Protein AF-A0ABD6MBH7-F1 (afdb_monomer)

Solvent-accessible surface area (backbone atoms only — not comparable to full-atom values): 5922 Å² total; per-residue (Å²): 134,73,78,60,64,61,52,48,76,52,65,82,80,58,51,71,33,34,38,56,44,75,94,78,73,46,72,43,70,26,30,45,45,33,42,33,55,61,87,93,44,51,37,30,36,27,42,34,75,38,78,43,77,49,74,48,61,94,45,95,91,54,82,67,49,71,51,77,44,86,48,72,44,84,41,82,39,53,46,92,39,51,46,59,56,73,68,58,48,52,51,53,51,52,53,53,64,75,75,81

Foldseek 3Di:
DDPQDQKDFDDPPFDWWWFQDPPRPDIFIWTWGMWGHDPPFIKTKIWTKDWDWDWDDPDPPDDIDIDTDIDTDIDIDTPVRIGDDPVVVVVVVVSSVVRD

Secondary structure (DSSP, 8-state):
-----SEEEPPSSPPEEEEEPGGG--EEEEEEEEEEEETTEEEEEEEEEEEEEEEE-SSTTSPPEEEEEEEEEEEEEEGGGEE--HHHHHHHHHHHHHT-

Radius of gyration: 18.26 Å; Cα contacts (8 Å, |Δi|>4): 170; chains: 1; bounding box: 48×30×52 Å

Nearest PDB structures (foldseek):
  4zor-assembly1_D  TM=2.111E-01  e=1.651E-01  Emesvirus zinderi
  6yfp-assembly1_AA  TM=2.917E-01  e=7.741E-01  Leviviridae sp.
  8y3n-assembly1_D  TM=1.644E-01  e=3.672E-01  Emesvirus zinderi
  5wq8-assembly1_A  TM=2.818E-01  e=2.933E+00  Vibrio cholerae O1 biovar El Tor str. N16961
  8jyw-assembly1_A  TM=1.837E-01  e=5.863E+00  Trichoplax adhaerens

pLDDT: mean 85.71, std 11.64, range [36.16, 96.69]

Structure (mmCIF, N/CA/C/O backbone):
data_AF-A0ABD6MBH7-F1
#
_entry.id   AF-A0ABD6MBH7-F1
#
loop_
_atom_site.group_PDB
_atom_site.id
_atom_site.type_symbol
_atom_site.label_atom_id
_atom_site.label_alt_id
_atom_site.label_comp_id
_atom_site.label_asym_id
_atom_site.label_entity_id
_atom_site.label_seq_id
_atom_site.pdbx_PDB_ins_code
_atom_site.Cartn_x
_atom_site.Cartn_y
_atom_site.Cartn_z
_atom_site.occupancy
_atom_site.B_iso_or_equiv
_atom_site.auth_seq_id
_atom_site.auth_comp_id
_atom_site.auth_asym_id
_atom_site.auth_atom_id
_atom_site.pdbx_PDB_model_num
ATOM 1 N N . MET A 1 1 ? -10.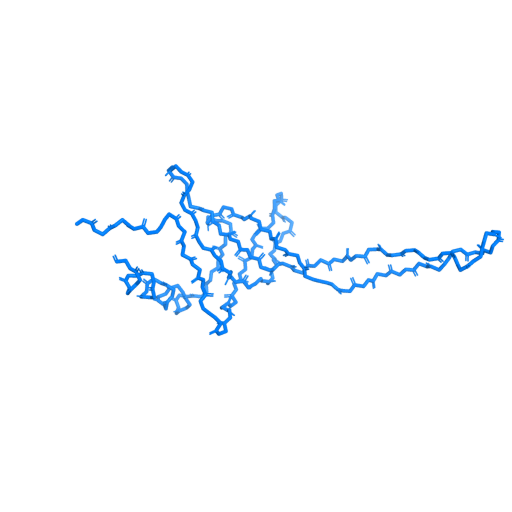483 -15.322 25.516 1.00 36.16 1 MET A N 1
ATO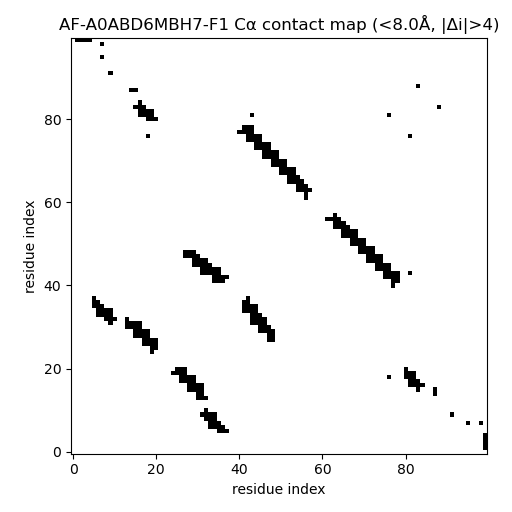M 2 C CA . MET A 1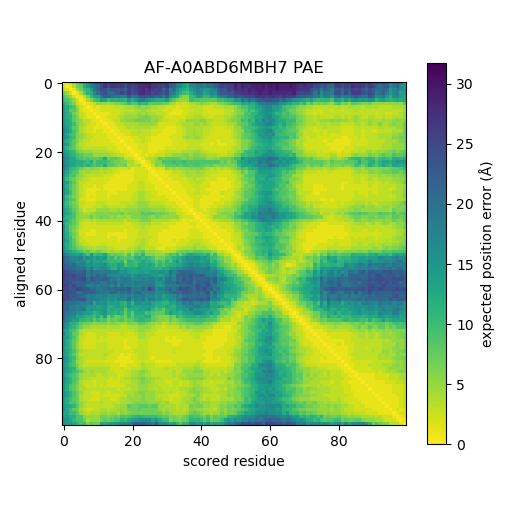 1 ? -9.678 -14.116 25.228 1.00 36.16 1 MET A CA 1
ATOM 3 C C . MET A 1 1 ? -9.106 -14.290 23.836 1.00 36.16 1 MET A C 1
ATOM 5 O O . MET A 1 1 ? -8.134 -15.016 23.679 1.00 36.16 1 MET A O 1
ATOM 9 N N . THR A 1 2 ? -9.780 -13.750 22.824 1.00 42.66 2 THR A N 1
ATOM 10 C CA . THR A 1 2 ? -9.377 -13.897 21.422 1.00 42.66 2 THR A CA 1
ATOM 11 C C . THR A 1 2 ? -8.113 -13.075 21.209 1.00 42.66 2 THR A C 1
ATOM 13 O O . THR A 1 2 ? -8.090 -11.867 21.441 1.00 42.66 2 THR A O 1
ATOM 16 N N . GLN A 1 3 ? -7.016 -13.753 20.893 1.00 42.91 3 GLN A N 1
ATOM 17 C CA . GLN A 1 3 ? -5.739 -13.119 20.617 1.00 42.91 3 GLN A CA 1
ATOM 18 C C . GLN A 1 3 ? -5.876 -12.403 19.270 1.00 42.91 3 GLN A C 1
ATOM 20 O O . GLN A 1 3 ? -5.701 -13.026 18.230 1.00 42.91 3 GLN A O 1
ATOM 25 N N . LEU A 1 4 ? -6.238 -11.114 19.305 1.00 54.59 4 LEU A N 1
ATOM 26 C CA . LEU A 1 4 ? -6.252 -10.229 18.138 1.00 54.59 4 LEU A CA 1
ATOM 27 C C . LEU A 1 4 ? -4.964 -10.457 17.347 1.00 54.59 4 LEU A C 1
ATOM 29 O O . LEU A 1 4 ? -3.861 -10.258 17.876 1.00 54.59 4 LEU A O 1
ATOM 33 N N . ALA A 1 5 ? -5.100 -10.917 16.106 1.00 57.22 5 ALA A N 1
ATOM 34 C CA . ALA A 1 5 ? -3.967 -11.084 15.221 1.00 57.22 5 ALA A CA 1
ATOM 35 C C . ALA A 1 5 ? -3.202 -9.751 15.183 1.00 57.22 5 ALA A C 1
ATOM 37 O O . ALA A 1 5 ? -3.766 -8.693 14.910 1.00 57.22 5 ALA A O 1
ATOM 38 N N . ARG A 1 6 ? -1.901 -9.777 15.511 1.00 76.06 6 ARG A N 1
ATOM 39 C CA . ARG A 1 6 ? -1.049 -8.565 15.493 1.00 76.06 6 ARG A CA 1
ATOM 40 C C . ARG A 1 6 ? -0.953 -7.939 14.095 1.00 76.06 6 ARG A C 1
ATOM 42 O O . ARG A 1 6 ? -0.435 -6.834 13.951 1.00 76.06 6 ARG A O 1
ATOM 49 N N . HIS A 1 7 ? -1.433 -8.663 13.089 1.00 85.69 7 HIS A N 1
ATOM 50 C CA . HIS A 1 7 ? -1.576 -8.247 11.711 1.00 85.69 7 HIS A CA 1
ATOM 51 C C . HIS A 1 7 ? -2.966 -8.627 11.189 1.00 85.69 7 HIS A C 1
ATOM 53 O O . HIS A 1 7 ? -3.546 -9.623 11.610 1.00 85.69 7 HIS A O 1
ATOM 59 N N . PHE A 1 8 ? -3.463 -7.843 10.244 1.00 90.12 8 PHE A N 1
ATOM 60 C CA . PHE A 1 8 ? -4.678 -8.069 9.482 1.00 90.12 8 PHE A CA 1
ATOM 61 C C . PHE A 1 8 ? -4.311 -8.076 8.000 1.00 90.12 8 PHE A C 1
ATOM 63 O O . PHE A 1 8 ? -3.829 -7.070 7.472 1.00 90.12 8 PHE A O 1
ATOM 70 N N . ASP A 1 9 ? -4.510 -9.220 7.354 1.00 92.62 9 ASP A N 1
ATOM 71 C CA . ASP A 1 9 ? -4.345 -9.374 5.913 1.00 92.62 9 ASP A CA 1
ATOM 72 C C . ASP A 1 9 ? -5.627 -8.956 5.198 1.00 92.62 9 ASP A C 1
ATOM 74 O O . ASP A 1 9 ? -6.716 -9.445 5.498 1.00 92.62 9 ASP A O 1
ATOM 78 N N . VAL A 1 10 ? -5.496 -8.036 4.246 1.00 91.44 10 VAL A N 1
ATOM 79 C CA . VAL A 1 10 ? -6.624 -7.516 3.481 1.00 91.44 10 VAL A CA 1
ATOM 80 C C . VAL A 1 10 ? -6.981 -8.526 2.388 1.00 91.44 10 VAL A C 1
ATOM 82 O O . VAL A 1 10 ? -6.135 -8.834 1.543 1.00 91.44 10 VAL A O 1
ATOM 85 N N . PRO A 1 11 ? -8.219 -9.054 2.365 1.00 89.31 11 PRO A N 1
ATOM 86 C CA . PRO A 1 11 ? -8.621 -10.005 1.342 1.00 89.31 11 PRO A CA 1
ATOM 87 C C . PRO A 1 11 ? -8.698 -9.329 -0.030 1.00 89.31 11 PRO A C 1
ATOM 89 O O . PRO A 1 11 ? -9.052 -8.154 -0.153 1.00 89.31 11 PRO A O 1
ATOM 92 N N . ALA A 1 12 ? -8.408 -10.094 -1.081 1.00 89.25 12 ALA A N 1
ATOM 93 C CA . ALA A 1 12 ? -8.604 -9.630 -2.447 1.00 89.25 12 ALA A CA 1
ATOM 94 C C . ALA A 1 12 ? -10.105 -9.378 -2.741 1.00 89.25 12 ALA A C 1
ATOM 96 O O . ALA A 1 12 ? -10.957 -10.102 -2.221 1.00 89.25 12 ALA A O 1
ATOM 97 N N . PRO A 1 13 ? -10.452 -8.403 -3.605 1.00 91.00 13 PRO A N 1
ATOM 98 C CA . PRO A 1 13 ? -9.555 -7.472 -4.291 1.00 91.00 13 PRO A CA 1
ATOM 99 C C . PRO A 1 13 ? -8.995 -6.400 -3.347 1.00 91.00 13 PRO A C 1
ATOM 101 O O . PRO A 1 13 ? -9.728 -5.823 -2.545 1.00 91.00 13 PRO A O 1
ATOM 104 N N . LEU A 1 14 ? -7.695 -6.117 -3.484 1.00 92.50 14 LEU A N 1
ATOM 105 C CA . LEU A 1 14 ? -7.011 -5.143 -2.635 1.00 92.50 14 LEU A CA 1
ATOM 106 C C . LEU A 1 14 ? -7.559 -3.728 -2.886 1.00 92.50 14 LEU A C 1
ATOM 108 O O . LEU A 1 14 ? -7.616 -3.304 -4.047 1.00 92.50 14 LEU A O 1
ATOM 112 N N . PRO A 1 15 ? -7.934 -2.984 -1.835 1.00 94.31 15 PRO A N 1
ATOM 113 C CA . PRO A 1 15 ? -8.425 -1.627 -1.981 1.00 94.31 15 PRO A CA 1
ATOM 114 C C . PRO A 1 15 ? -7.300 -0.675 -2.381 1.00 94.31 15 PRO A C 1
ATOM 116 O O . PRO A 1 15 ? -6.144 -0.834 -1.974 1.00 94.31 15 PRO A O 1
ATOM 119 N N . ALA A 1 16 ? -7.668 0.328 -3.173 1.00 94.75 16 ALA A N 1
ATOM 120 C CA . ALA A 1 16 ? -6.775 1.407 -3.553 1.00 94.75 16 ALA A CA 1
ATOM 121 C C . ALA A 1 16 ? -6.604 2.406 -2.400 1.00 94.75 16 ALA A C 1
ATOM 123 O O . ALA A 1 16 ? -7.514 2.635 -1.604 1.00 94.75 16 ALA A O 1
ATOM 124 N N . GLY A 1 17 ? -5.432 3.019 -2.348 1.00 94.69 17 GLY A N 1
ATOM 125 C CA . GLY A 1 17 ? -5.131 4.144 -1.480 1.00 94.69 17 GLY A CA 1
ATOM 126 C C . GLY A 1 17 ? -4.055 5.024 -2.095 1.00 94.69 17 GLY A C 1
ATOM 127 O O . GLY A 1 17 ? -3.581 4.787 -3.209 1.00 94.69 17 GLY A O 1
ATOM 128 N N . GLU A 1 18 ? -3.645 6.028 -1.341 1.00 96.44 18 GLU A N 1
ATOM 129 C CA . GLU A 1 18 ? -2.551 6.921 -1.685 1.00 96.44 18 GLU A CA 1
ATOM 130 C C . GLU A 1 18 ? -1.475 6.851 -0.609 1.00 96.44 18 GLU A C 1
ATOM 132 O O . GLU A 1 18 ? -1.761 6.947 0.583 1.00 96.44 18 GLU A O 1
ATOM 137 N N . LEU A 1 19 ? -0.224 6.702 -1.028 1.00 95.69 19 LEU A N 1
ATOM 138 C CA . LEU A 1 19 ? 0.939 6.787 -0.158 1.00 95.69 19 LEU A CA 1
ATOM 139 C C . LEU A 1 19 ? 1.601 8.153 -0.338 1.00 95.69 19 LEU A C 1
ATOM 141 O O . LEU A 1 19 ? 2.005 8.507 -1.446 1.00 95.69 19 LEU A O 1
ATOM 145 N N . ARG A 1 20 ? 1.749 8.902 0.756 1.00 95.00 20 ARG A N 1
ATOM 146 C CA . ARG A 1 20 ? 2.532 10.143 0.808 1.00 95.00 20 ARG A CA 1
ATOM 147 C C . ARG A 1 20 ? 4.017 9.811 0.862 1.00 95.00 20 ARG A C 1
ATOM 149 O O . ARG A 1 20 ? 4.466 9.112 1.770 1.00 95.00 20 ARG A O 1
ATOM 156 N N . LEU A 1 21 ? 4.779 10.332 -0.094 1.00 91.06 21 LEU A N 1
ATOM 157 C CA . LEU A 1 21 ? 6.222 10.136 -0.146 1.00 91.06 21 LEU A CA 1
ATOM 158 C C . LEU A 1 21 ? 6.958 11.119 0.787 1.00 91.06 21 LEU A C 1
ATOM 160 O O . LEU A 1 21 ? 6.492 12.245 0.994 1.0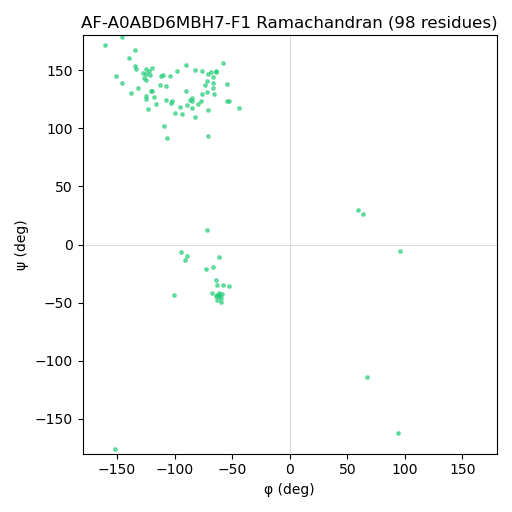0 91.06 21 LEU A O 1
ATOM 164 N N . PRO A 1 22 ? 8.127 10.737 1.335 1.00 87.88 22 PRO A N 1
ATOM 165 C CA . PRO A 1 22 ? 8.945 11.621 2.161 1.00 87.88 22 PRO A CA 1
ATOM 166 C C . PRO A 1 22 ? 9.356 12.914 1.446 1.00 87.88 22 PRO A C 1
ATOM 168 O O . PRO A 1 22 ? 9.432 12.978 0.217 1.00 87.88 22 PRO A O 1
ATOM 171 N N . GLY A 1 23 ? 9.658 13.950 2.231 1.00 85.38 23 GLY A N 1
ATOM 172 C CA . GLY A 1 23 ? 10.203 15.212 1.718 1.00 85.38 23 GLY A CA 1
ATOM 173 C C . GLY A 1 23 ? 9.260 15.980 0.789 1.00 85.38 23 GLY A C 1
ATOM 174 O O . GLY A 1 23 ? 9.736 16.718 -0.064 1.00 85.38 23 GLY A O 1
ATOM 175 N N . ASN A 1 24 ? 7.940 15.799 0.932 1.00 78.56 24 ASN A N 1
ATOM 176 C CA . ASN A 1 24 ? 6.919 16.392 0.058 1.00 78.56 24 ASN A CA 1
ATOM 177 C C . ASN A 1 24 ? 7.059 15.991 -1.420 1.00 78.56 24 ASN A C 1
ATOM 179 O O . ASN A 1 24 ? 6.631 16.726 -2.306 1.00 78.56 24 ASN A O 1
ATOM 183 N N . SER A 1 25 ? 7.590 14.795 -1.692 1.00 87.75 25 SER A N 1
ATOM 184 C CA . SER A 1 25 ? 7.784 14.273 -3.056 1.00 87.75 25 SER A CA 1
ATOM 185 C C . SER A 1 25 ? 6.476 13.863 -3.763 1.00 87.75 25 SER A C 1
ATOM 187 O O . SER A 1 25 ? 6.510 13.197 -4.794 1.00 87.75 25 SER A O 1
ATOM 189 N N . GLY A 1 26 ? 5.318 14.242 -3.213 1.00 91.88 26 GLY A N 1
ATOM 190 C CA . GLY A 1 26 ? 3.988 13.948 -3.746 1.00 91.88 26 GLY A CA 1
ATOM 191 C C . GLY A 1 26 ? 3.339 12.690 -3.168 1.00 91.88 26 GLY A C 1
ATOM 192 O O . GLY A 1 26 ? 3.714 12.192 -2.101 1.00 91.88 26 GLY A O 1
ATOM 193 N N . THR A 1 27 ? 2.324 12.199 -3.877 1.00 93.81 27 THR A N 1
ATOM 194 C CA . THR A 1 27 ? 1.579 10.981 -3.546 1.00 93.81 27 THR A CA 1
ATOM 195 C C . THR A 1 27 ? 1.648 9.977 -4.687 1.00 93.81 27 THR A C 1
ATOM 197 O O . THR A 1 27 ? 1.738 10.344 -5.859 1.00 93.81 27 THR A O 1
ATOM 200 N N . VAL A 1 28 ? 1.598 8.691 -4.347 1.00 93.81 28 VAL A N 1
ATOM 201 C CA . VAL A 1 28 ? 1.506 7.605 -5.329 1.00 93.81 28 VAL A CA 1
ATOM 202 C C . VAL A 1 28 ? 0.296 6.737 -5.024 1.00 93.81 28 VAL A C 1
ATOM 204 O O . VAL A 1 28 ? -0.012 6.482 -3.861 1.00 93.81 28 VAL A O 1
ATOM 207 N N . LYS A 1 29 ? -0.394 6.272 -6.068 1.00 95.38 29 LYS A N 1
ATOM 208 C CA . LYS A 1 29 ? -1.489 5.311 -5.910 1.00 95.38 29 LYS A CA 1
ATOM 209 C C . LYS A 1 29 ? -0.918 3.950 -5.542 1.00 95.38 29 LYS A C 1
ATOM 211 O O . LYS A 1 29 ? 0.002 3.474 -6.204 1.00 95.38 29 LYS A O 1
ATOM 216 N N . VAL A 1 30 ? -1.482 3.330 -4.516 1.00 96.19 30 VAL A N 1
ATOM 217 C CA . VAL A 1 30 ? -1.042 2.038 -3.985 1.00 96.19 30 VAL A CA 1
ATOM 218 C C . VAL A 1 30 ? -2.227 1.112 -3.742 1.00 96.19 30 VAL A C 1
ATOM 220 O O . VAL A 1 30 ? -3.377 1.553 -3.735 1.00 96.19 30 VAL A O 1
ATOM 223 N N . LYS A 1 31 ? -1.954 -0.173 -3.513 1.00 96.69 31 LYS A N 1
ATOM 224 C CA . LYS A 1 31 ? -2.951 -1.132 -3.013 1.00 96.69 31 LYS A CA 1
ATOM 225 C C . LYS A 1 31 ? -2.599 -1.581 -1.607 1.00 96.69 31 LYS A C 1
ATOM 227 O O . LYS A 1 31 ? -1.441 -1.876 -1.342 1.00 96.69 31 LYS A O 1
ATOM 232 N N . ILE A 1 32 ? -3.575 -1.664 -0.712 1.00 95.69 32 ILE A N 1
ATOM 233 C CA . ILE A 1 32 ? -3.332 -2.020 0.692 1.00 95.69 32 ILE A CA 1
ATOM 234 C C . ILE A 1 32 ? -3.413 -3.539 0.861 1.00 95.69 32 ILE A C 1
ATOM 236 O O . ILE A 1 32 ? -4.460 -4.124 0.598 1.00 95.69 32 ILE A O 1
ATOM 240 N N . LYS A 1 33 ? -2.323 -4.167 1.321 1.00 95.44 33 LYS A N 1
ATOM 241 C CA . LYS A 1 33 ? -2.223 -5.626 1.512 1.00 95.44 33 LYS A CA 1
ATOM 242 C C . LYS A 1 33 ? -2.415 -6.061 2.953 1.00 95.44 33 LYS A C 1
ATOM 244 O O . LYS A 1 33 ? -3.057 -7.071 3.207 1.00 95.44 33 LYS A O 1
ATOM 249 N N . ARG A 1 34 ? -1.798 -5.345 3.893 1.00 94.94 34 ARG A N 1
ATOM 250 C CA . ARG A 1 34 ? -1.730 -5.758 5.300 1.00 94.94 34 ARG A CA 1
ATOM 251 C C . ARG A 1 34 ? -1.645 -4.552 6.212 1.00 94.94 34 ARG A C 1
ATOM 253 O O . ARG A 1 34 ? -0.980 -3.573 5.887 1.00 94.94 34 ARG A O 1
ATOM 260 N N . ILE A 1 35 ? -2.267 -4.660 7.376 1.00 92.94 35 ILE A N 1
ATOM 261 C 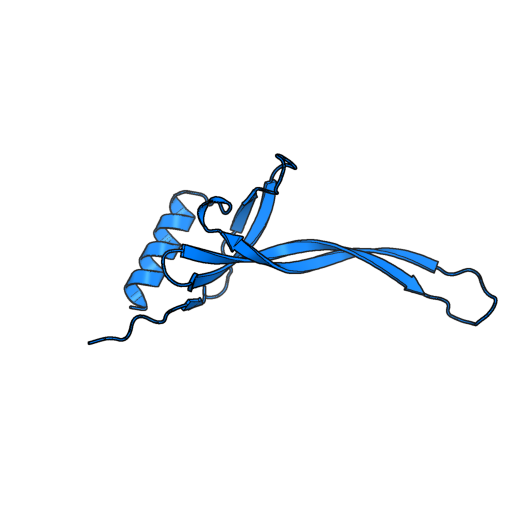CA . ILE A 1 35 ? -2.156 -3.701 8.473 1.00 92.94 35 ILE A CA 1
ATOM 262 C C . ILE A 1 35 ? -1.547 -4.438 9.664 1.00 92.94 35 ILE A C 1
ATOM 264 O O . ILE A 1 35 ? -2.029 -5.498 10.043 1.00 92.94 35 ILE A O 1
ATOM 268 N N . GLU A 1 36 ? -0.476 -3.917 10.251 1.00 92.31 36 GLU A N 1
ATOM 269 C CA . GLU A 1 36 ? 0.263 -4.563 11.338 1.00 92.31 36 GLU A CA 1
ATOM 270 C C . GLU A 1 36 ? 0.520 -3.581 12.481 1.00 92.31 36 GLU A C 1
ATOM 272 O O . GLU A 1 36 ? 0.955 -2.449 12.264 1.00 92.31 36 GLU A O 1
ATOM 277 N N . LYS A 1 37 ? 0.298 -4.023 13.722 1.00 89.69 37 LYS A N 1
ATOM 278 C CA . LYS A 1 37 ? 0.635 -3.242 14.912 1.00 89.69 37 LYS A CA 1
ATOM 279 C C . LYS A 1 37 ? 2.028 -3.622 15.417 1.00 89.69 37 LYS A C 1
ATOM 281 O O . LYS A 1 37 ? 2.232 -4.717 15.942 1.00 89.69 37 LYS A O 1
ATOM 286 N N . ARG A 1 38 ? 2.978 -2.689 15.318 1.00 87.81 38 ARG A N 1
ATOM 287 C CA . ARG A 1 38 ? 4.364 -2.827 15.795 1.00 87.81 38 ARG A CA 1
ATOM 288 C C . ARG A 1 38 ? 4.549 -1.981 17.049 1.00 87.81 38 ARG A C 1
ATOM 290 O O . ARG A 1 38 ? 4.814 -0.783 16.998 1.00 87.81 38 ARG A O 1
ATOM 297 N N . GLY A 1 39 ? 4.334 -2.604 18.206 1.00 86.88 39 GLY A N 1
ATOM 298 C CA . GLY A 1 39 ? 4.329 -1.902 19.490 1.00 86.88 39 GLY A CA 1
ATOM 299 C C . GLY A 1 39 ? 3.142 -0.939 19.600 1.00 86.88 39 GLY A C 1
ATOM 300 O O . GLY A 1 39 ? 1.989 -1.373 19.651 1.00 86.88 39 GLY A O 1
ATOM 301 N N . LYS A 1 40 ? 3.423 0.368 19.663 1.00 86.38 40 LYS A N 1
ATOM 302 C CA . LYS A 1 40 ? 2.392 1.422 19.701 1.00 86.38 40 LYS A CA 1
ATOM 303 C C . LYS A 1 40 ? 2.006 1.937 18.313 1.00 86.38 40 LYS A C 1
ATOM 305 O O . LYS A 1 40 ? 0.991 2.614 18.192 1.00 86.38 40 LYS A O 1
ATOM 310 N N . GLU A 1 41 ? 2.782 1.607 17.286 1.00 89.12 41 GLU A N 1
ATOM 311 C CA . GLU A 1 41 ? 2.598 2.129 15.936 1.00 89.12 41 GLU A CA 1
ATOM 312 C C . GLU A 1 41 ? 1.828 1.154 15.050 1.00 89.12 41 GLU A C 1
ATOM 314 O O . GLU A 1 41 ? 1.930 -0.066 15.198 1.00 89.12 41 GLU A O 1
ATOM 319 N N . THR A 1 42 ? 1.082 1.706 14.096 1.00 90.75 42 THR A N 1
ATOM 320 C CA . THR A 1 42 ? 0.406 0.933 13.051 1.00 90.75 42 THR A CA 1
ATOM 321 C C . THR A 1 42 ? 1.125 1.149 11.729 1.00 90.75 42 THR A C 1
ATOM 323 O O . THR A 1 42 ? 1.287 2.290 11.283 1.00 90.75 42 THR A O 1
ATOM 326 N N . TRP A 1 43 ? 1.535 0.044 11.121 1.00 94.50 43 TRP A N 1
ATOM 327 C CA . TRP A 1 43 ? 2.233 -0.041 9.848 1.00 94.50 43 TRP A CA 1
ATOM 328 C C . TRP A 1 43 ? 1.327 -0.683 8.804 1.00 94.50 43 TRP A C 1
ATOM 330 O O . TRP A 1 43 ? 0.532 -1.568 9.112 1.00 94.50 43 TRP A O 1
ATOM 340 N N . VAL A 1 44 ? 1.448 -0.236 7.563 1.00 95.38 44 VAL A N 1
ATOM 341 C CA . VAL A 1 44 ? 0.633 -0.693 6.442 1.00 95.38 44 VAL A CA 1
ATOM 342 C C . VAL A 1 44 ? 1.567 -1.178 5.342 1.00 95.38 44 VAL A C 1
ATOM 344 O O . VAL A 1 44 ? 2.464 -0.448 4.924 1.00 95.38 44 VAL A O 1
ATOM 347 N N . LEU A 1 45 ? 1.376 -2.414 4.894 1.00 96.50 45 LEU A N 1
ATOM 348 C CA . LEU A 1 45 ? 2.046 -2.956 3.720 1.00 96.50 45 LEU A CA 1
ATOM 349 C C . LEU A 1 45 ? 1.222 -2.601 2.493 1.00 96.50 45 LEU A C 1
ATOM 351 O O . LEU A 1 45 ? 0.034 -2.942 2.423 1.00 96.50 45 LEU A O 1
ATOM 355 N N . VAL A 1 46 ? 1.855 -1.950 1.527 1.00 96.50 46 VAL A N 1
ATOM 356 C CA . VAL A 1 46 ? 1.206 -1.520 0.294 1.00 96.50 46 VAL A CA 1
ATOM 357 C C . VAL A 1 46 ? 1.971 -1.994 -0.938 1.00 96.50 46 VAL A C 1
ATOM 359 O O . VAL A 1 46 ? 3.195 -2.068 -0.911 1.00 96.50 46 VAL A O 1
ATOM 362 N N . GLU A 1 47 ? 1.254 -2.281 -2.025 1.00 96.25 47 GLU A N 1
ATOM 363 C CA . GLU A 1 47 ? 1.849 -2.442 -3.356 1.00 96.25 47 GLU A CA 1
ATOM 364 C C . GLU A 1 47 ? 2.027 -1.059 -3.970 1.00 96.25 47 GLU A C 1
ATOM 366 O O . GLU A 1 47 ? 1.039 -0.402 -4.320 1.00 96.25 47 GLU A O 1
ATOM 371 N N . ALA A 1 48 ? 3.275 -0.615 -4.084 1.00 93.31 48 ALA A N 1
ATOM 372 C CA . ALA A 1 48 ? 3.630 0.657 -4.690 1.00 93.31 48 ALA A CA 1
ATOM 373 C C . ALA A 1 48 ? 4.200 0.453 -6.102 1.00 93.31 48 ALA A C 1
ATOM 375 O O . ALA A 1 48 ? 4.887 -0.541 -6.354 1.00 93.31 48 ALA A O 1
ATOM 376 N N . PRO A 1 49 ? 3.936 1.380 -7.040 1.00 90.19 49 PRO A N 1
ATOM 377 C CA . PRO A 1 49 ? 4.559 1.343 -8.352 1.00 90.19 49 PRO A CA 1
ATOM 378 C C . PRO A 1 49 ? 6.062 1.590 -8.224 1.00 90.19 49 PRO A C 1
ATOM 380 O O . PRO A 1 49 ? 6.500 2.525 -7.553 1.00 90.19 49 PRO A O 1
ATOM 383 N N . ARG A 1 50 ? 6.847 0.781 -8.931 1.00 86.25 50 ARG A N 1
ATOM 384 C CA . ARG A 1 50 ? 8.300 0.905 -9.016 1.00 86.25 50 ARG A CA 1
ATOM 385 C C . ARG A 1 50 ? 8.740 0.962 -10.469 1.00 86.25 50 ARG A C 1
ATOM 387 O O . ARG A 1 50 ? 8.221 0.244 -11.321 1.00 86.25 50 ARG A O 1
ATOM 394 N 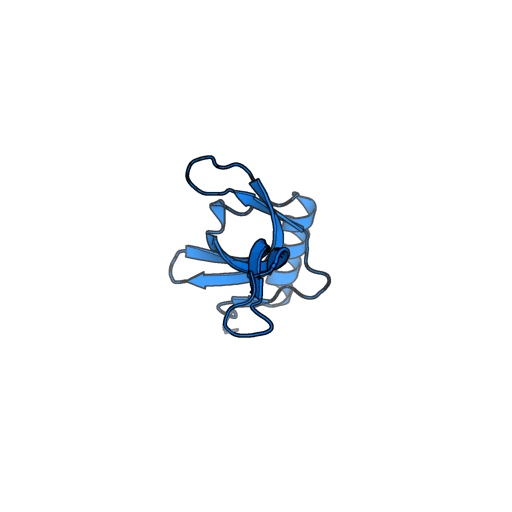N . TRP A 1 51 ? 9.763 1.767 -10.729 1.00 77.06 51 TRP A N 1
ATOM 395 C CA . TRP A 1 51 ? 10.485 1.761 -11.994 1.00 77.06 51 TRP A CA 1
ATOM 396 C C . TRP A 1 51 ? 11.774 0.963 -11.833 1.00 77.06 51 TRP A C 1
ATOM 398 O O . TRP A 1 51 ? 12.670 1.347 -11.084 1.00 77.06 51 TRP A O 1
ATOM 408 N N . ASN A 1 52 ? 11.859 -0.172 -12.521 1.00 75.19 52 ASN A N 1
ATOM 409 C CA . ASN A 1 52 ? 13.053 -1.006 -12.517 1.00 75.19 52 ASN A CA 1
ATOM 410 C C . ASN A 1 52 ? 13.918 -0.666 -13.723 1.00 75.19 52 ASN A C 1
ATOM 412 O O . ASN A 1 52 ? 13.490 -0.860 -14.860 1.00 75.19 52 ASN A O 1
ATOM 416 N N . ARG A 1 53 ? 15.141 -0.188 -13.475 1.00 75.12 53 ARG A N 1
ATOM 417 C CA . ARG A 1 53 ? 16.167 -0.128 -14.516 1.00 75.12 53 ARG A CA 1
AT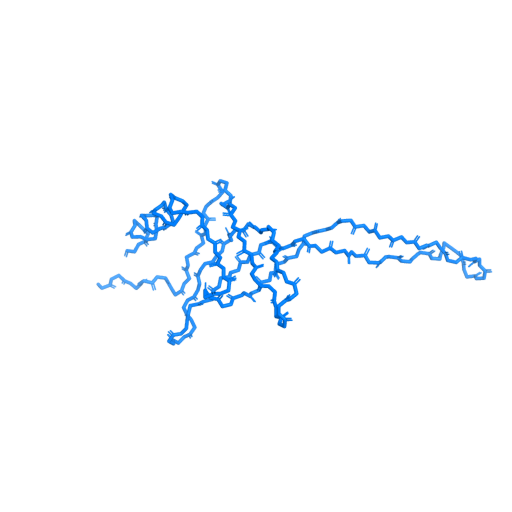OM 418 C C . ARG A 1 53 ? 16.708 -1.534 -14.730 1.00 75.12 53 ARG A C 1
ATOM 420 O O . ARG A 1 53 ? 17.097 -2.194 -13.769 1.00 75.12 53 ARG A O 1
ATOM 427 N N . TRP A 1 54 ? 16.747 -1.975 -15.976 1.00 78.19 54 TRP A N 1
ATOM 428 C CA . TRP A 1 54 ? 17.398 -3.220 -16.359 1.00 78.19 54 TRP A CA 1
ATOM 429 C C . TRP A 1 54 ? 18.511 -2.934 -17.359 1.00 78.19 54 TRP A C 1
ATOM 431 O O . TRP A 1 54 ? 18.463 -1.954 -18.103 1.00 78.19 54 TRP A O 1
ATOM 441 N N . SER A 1 55 ? 19.519 -3.800 -17.351 1.00 78.81 55 SER A N 1
ATOM 442 C CA . SER A 1 55 ? 20.593 -3.817 -18.334 1.00 78.81 55 SER A CA 1
ATOM 443 C C . SER A 1 55 ? 20.861 -5.268 -18.711 1.00 78.81 55 SER A C 1
ATOM 445 O O . SER A 1 55 ? 20.967 -6.124 -17.832 1.00 78.81 55 SER A O 1
ATOM 447 N N . THR A 1 56 ? 20.919 -5.565 -20.005 1.00 79.38 56 THR A N 1
ATOM 448 C CA . THR A 1 56 ? 21.345 -6.876 -20.503 1.00 79.38 56 THR A CA 1
ATOM 449 C C . THR A 1 56 ? 22.490 -6.694 -21.482 1.00 79.38 56 THR A C 1
ATOM 451 O O . THR A 1 56 ? 22.409 -5.929 -22.445 1.00 79.38 56 THR A O 1
ATOM 454 N N . GLN A 1 57 ? 23.570 -7.428 -21.227 1.00 75.38 57 GLN A N 1
ATOM 455 C CA . GLN A 1 57 ? 24.651 -7.616 -22.174 1.00 75.38 57 GLN A CA 1
ATOM 456 C C . GLN A 1 57 ? 24.583 -9.061 -22.660 1.00 75.38 57 GLN A C 1
ATOM 458 O O . GLN A 1 57 ? 24.979 -9.989 -21.961 1.00 75.38 57 GLN A O 1
ATOM 463 N N . VAL A 1 58 ? 24.050 -9.249 -23.867 1.00 74.31 58 VAL A N 1
ATOM 464 C CA . VAL A 1 58 ? 23.833 -10.589 -24.437 1.00 74.31 58 VAL A CA 1
ATOM 465 C C . VAL A 1 58 ? 25.168 -11.320 -24.662 1.00 74.31 58 VAL A C 1
ATOM 467 O O . VAL A 1 58 ? 25.214 -12.539 -24.579 1.00 74.31 58 VAL A O 1
ATOM 470 N N . HIS A 1 59 ? 26.254 -10.587 -24.948 1.00 79.56 59 HIS A N 1
ATOM 471 C CA . HIS A 1 59 ? 27.609 -11.124 -25.125 1.00 79.56 59 HIS A CA 1
ATOM 472 C C . HIS A 1 59 ? 28.660 -10.134 -24.611 1.00 79.56 59 HIS A C 1
ATOM 474 O O . HIS A 1 59 ? 28.560 -8.935 -24.885 1.00 79.56 59 HIS A O 1
ATOM 480 N N . VAL A 1 60 ? 29.695 -10.642 -23.933 1.00 76.69 60 VAL A N 1
ATOM 481 C CA . VAL A 1 60 ? 30.845 -9.844 -23.474 1.00 76.69 60 VAL A CA 1
ATOM 482 C C . VAL A 1 60 ? 31.457 -9.096 -24.665 1.00 76.69 60 VAL A C 1
ATOM 484 O O . VAL A 1 60 ? 31.805 -9.705 -25.674 1.00 76.69 60 VAL A O 1
ATOM 487 N N . GLY A 1 61 ? 31.548 -7.768 -24.562 1.00 81.38 61 GLY A N 1
ATOM 488 C CA . GLY A 1 61 ? 32.118 -6.896 -25.599 1.00 81.38 61 GLY A CA 1
ATOM 489 C C . GLY A 1 61 ? 31.109 -6.255 -26.562 1.00 81.38 61 GLY A C 1
ATOM 490 O O . GLY A 1 61 ? 31.501 -5.394 -27.346 1.00 81.38 61 GLY A O 1
ATOM 491 N N . LYS A 1 62 ? 29.813 -6.600 -26.497 1.00 77.44 62 LYS A N 1
ATOM 492 C CA . LYS A 1 62 ? 28.749 -5.846 -27.193 1.00 77.44 62 LYS A CA 1
ATOM 493 C C . LYS A 1 62 ? 28.172 -4.734 -26.304 1.00 77.44 62 LYS A C 1
ATOM 495 O O . LYS A 1 62 ? 28.220 -4.881 -25.080 1.00 77.44 62 LYS A O 1
ATOM 500 N N . PRO A 1 63 ? 27.608 -3.655 -26.884 1.00 75.50 63 PRO A N 1
ATOM 501 C CA . PRO A 1 63 ? 26.887 -2.639 -26.121 1.00 75.50 63 PRO A CA 1
ATOM 502 C C . PRO A 1 63 ? 25.777 -3.265 -25.272 1.00 75.50 63 PRO A C 1
ATOM 504 O O . PRO A 1 63 ? 25.078 -4.170 -25.733 1.00 75.50 63 PRO A O 1
ATOM 507 N N . ALA A 1 64 ? 25.628 -2.793 -24.036 1.00 81.25 64 ALA A N 1
ATOM 508 C CA . ALA A 1 64 ? 24.518 -3.197 -23.187 1.00 81.25 64 ALA A CA 1
ATOM 509 C C . ALA A 1 64 ? 23.211 -2.568 -23.692 1.00 81.25 64 ALA A C 1
ATOM 511 O O . ALA A 1 64 ? 23.186 -1.408 -24.104 1.00 81.25 64 ALA A O 1
ATOM 512 N N . HIS A 1 65 ? 22.124 -3.335 -23.646 1.00 82.25 65 HIS A N 1
ATOM 513 C CA . HIS A 1 65 ? 20.776 -2.810 -23.818 1.00 82.25 65 HIS A CA 1
ATOM 514 C C . HIS A 1 65 ? 20.236 -2.409 -22.454 1.00 82.25 65 HIS A C 1
ATOM 516 O O . HIS A 1 65 ? 20.309 -3.200 -21.517 1.00 82.25 65 HIS A O 1
ATOM 522 N N . GLU A 1 66 ? 19.670 -1.212 -22.352 1.00 83.00 66 GLU A N 1
ATOM 523 C CA . GLU A 1 66 ? 19.091 -0.704 -21.113 1.00 83.00 66 GLU A CA 1
ATOM 524 C C . GLU A 1 66 ? 17.641 -0.285 -21.320 1.00 83.00 66 GLU A C 1
ATOM 526 O O . GLU A 1 66 ? 17.249 0.149 -22.406 1.00 83.00 66 GLU A O 1
ATOM 531 N N . GLY A 1 67 ? 16.848 -0.382 -20.257 1.00 80.19 67 GLY A N 1
ATOM 532 C CA . GLY A 1 67 ? 15.469 0.078 -20.267 1.00 80.19 67 GLY A CA 1
ATOM 533 C C . GLY A 1 67 ? 14.913 0.304 -18.870 1.00 80.19 67 GLY A C 1
ATOM 534 O O . GLY A 1 67 ? 15.538 -0.025 -17.859 1.00 80.19 67 GLY A O 1
ATOM 535 N N . ILE A 1 68 ? 13.714 0.881 -18.831 1.00 78.38 68 ILE A N 1
ATOM 536 C CA . ILE A 1 68 ? 12.923 1.058 -17.616 1.00 78.38 68 ILE A CA 1
ATOM 537 C C . ILE A 1 68 ? 11.652 0.227 -17.785 1.00 78.38 68 ILE A C 1
ATOM 539 O O . ILE A 1 68 ? 10.899 0.434 -18.734 1.00 78.38 68 ILE A O 1
ATOM 543 N N . SER A 1 69 ? 11.414 -0.720 -16.881 1.00 77.88 69 SER A N 1
ATOM 544 C CA . SER A 1 69 ? 10.187 -1.520 -16.858 1.00 77.88 69 SER A CA 1
ATOM 545 C C . SER A 1 69 ? 9.294 -1.108 -15.685 1.00 77.88 69 SER A C 1
ATOM 547 O O . SER A 1 69 ? 9.817 -0.962 -14.570 1.00 77.88 69 SER A O 1
ATOM 549 N N . PRO A 1 70 ? 7.971 -0.966 -15.889 1.00 81.56 70 PRO A N 1
ATOM 550 C CA . PRO A 1 70 ? 7.043 -0.792 -14.783 1.00 81.56 70 PRO A CA 1
ATOM 551 C C . PRO A 1 70 ? 6.993 -2.076 -13.950 1.00 81.56 70 PRO A C 1
ATOM 553 O O . PRO A 1 70 ? 6.989 -3.186 -14.484 1.00 81.56 70 PRO A O 1
ATOM 556 N N . GLY A 1 71 ? 6.954 -1.923 -12.636 1.00 86.69 71 GLY A N 1
ATOM 557 C CA . GLY A 1 71 ? 6.783 -3.011 -11.689 1.00 86.69 71 GLY A CA 1
ATOM 558 C C . GLY A 1 71 ? 5.980 -2.558 -10.480 1.00 86.69 71 GLY A C 1
ATOM 559 O O . GLY A 1 71 ? 5.592 -1.395 -10.360 1.00 86.69 71 GLY A O 1
ATOM 560 N N . VAL A 1 72 ? 5.751 -3.498 -9.575 1.00 91.00 72 VAL A N 1
ATOM 561 C CA . VAL A 1 72 ? 5.210 -3.227 -8.247 1.00 91.00 72 VAL A CA 1
ATOM 562 C C . VAL A 1 72 ? 6.162 -3.796 -7.215 1.00 91.00 72 VAL A C 1
ATOM 564 O O . VAL A 1 72 ? 6.811 -4.815 -7.459 1.00 91.00 72 VAL A O 1
ATOM 567 N N . GLU A 1 73 ? 6.263 -3.130 -6.078 1.00 93.50 73 GLU A N 1
ATOM 568 C CA . GLU A 1 73 ? 6.991 -3.647 -4.930 1.00 93.50 73 GLU A CA 1
ATOM 569 C C . GLU A 1 73 ? 6.179 -3.471 -3.652 1.00 93.50 73 GLU A C 1
ATOM 571 O O . GLU A 1 73 ? 5.338 -2.575 -3.542 1.00 93.50 73 GLU A O 1
ATOM 576 N N . ASP A 1 74 ? 6.446 -4.344 -2.687 1.00 95.56 74 ASP A N 1
ATOM 577 C CA . ASP A 1 74 ? 5.821 -4.294 -1.376 1.00 95.56 74 ASP A CA 1
ATOM 578 C C . ASP A 1 74 ? 6.597 -3.317 -0.484 1.00 95.56 74 ASP A C 1
ATOM 580 O O . ASP A 1 74 ? 7.773 -3.527 -0.181 1.00 95.56 74 ASP A O 1
ATOM 584 N N . VAL A 1 75 ? 5.927 -2.250 -0.047 1.00 94.44 75 VAL A N 1
ATOM 585 C CA . VAL A 1 75 ? 6.511 -1.194 0.787 1.00 94.44 75 VAL A CA 1
ATOM 586 C C . VAL A 1 75 ? 5.770 -1.105 2.112 1.00 94.44 75 VAL A C 1
ATOM 588 O O . VAL A 1 75 ? 4.542 -1.042 2.158 1.00 94.44 75 VAL A O 1
ATOM 591 N N . TRP A 1 76 ? 6.526 -1.059 3.207 1.00 95.00 76 TRP A N 1
ATOM 592 C CA . TRP A 1 76 ? 5.988 -0.729 4.521 1.00 95.00 76 TRP A CA 1
ATOM 593 C C . TRP A 1 76 ? 5.930 0.781 4.705 1.00 95.00 76 TRP A C 1
ATOM 595 O O . TRP A 1 76 ? 6.953 1.461 4.643 1.00 95.00 76 TRP A O 1
ATOM 605 N N . ALA A 1 77 ? 4.739 1.290 4.995 1.00 94.69 77 ALA A N 1
ATOM 606 C CA . ALA A 1 77 ? 4.504 2.689 5.299 1.00 94.69 77 ALA A CA 1
ATOM 607 C C . ALA A 1 77 ? 3.876 2.842 6.690 1.00 94.69 77 ALA A C 1
ATOM 609 O O . ALA A 1 77 ? 3.079 1.994 7.107 1.00 94.69 77 ALA A O 1
ATOM 610 N N . PRO A 1 78 ? 4.189 3.919 7.427 1.00 93.88 78 PRO A N 1
ATOM 611 C CA . PRO A 1 78 ? 3.449 4.232 8.635 1.00 93.88 78 PRO A CA 1
ATOM 612 C C . PRO A 1 78 ? 2.011 4.620 8.269 1.00 93.88 78 PRO A C 1
ATOM 614 O O . PRO A 1 78 ? 1.768 5.275 7.255 1.00 93.88 78 PRO A O 1
ATOM 617 N N . SER A 1 79 ? 1.049 4.248 9.111 1.00 92.75 79 SER A N 1
ATOM 618 C CA . SER A 1 79 ? -0.385 4.492 8.866 1.00 92.75 79 SER A CA 1
ATOM 619 C C . SER A 1 79 ? -0.734 5.950 8.548 1.00 92.75 79 SER A C 1
ATOM 621 O O . SER A 1 79 ? -1.576 6.188 7.691 1.00 92.75 79 SER A O 1
ATOM 623 N N . PHE A 1 80 ? -0.058 6.931 9.155 1.00 92.88 80 PHE A N 1
ATOM 624 C CA . PHE A 1 80 ? -0.304 8.354 8.877 1.00 92.88 80 PHE A CA 1
ATOM 625 C C . PHE A 1 80 ? 0.091 8.790 7.454 1.00 92.88 80 PHE A C 1
ATOM 627 O O . PHE A 1 80 ? -0.345 9.844 6.992 1.00 92.88 80 PHE A O 1
ATOM 634 N N . ALA A 1 81 ? 0.944 8.021 6.771 1.00 94.25 81 ALA A N 1
ATOM 635 C CA . ALA A 1 81 ? 1.371 8.299 5.402 1.00 94.25 81 ALA A CA 1
ATOM 636 C C . ALA A 1 81 ? 0.446 7.660 4.357 1.00 94.25 81 ALA A C 1
ATOM 638 O O . ALA A 1 81 ? 0.580 7.966 3.174 1.00 94.25 81 ALA A O 1
ATOM 639 N N . VAL A 1 82 ? -0.484 6.796 4.775 1.00 95.12 82 VAL A N 1
ATOM 640 C CA . VAL A 1 82 ? -1.436 6.127 3.886 1.00 95.12 82 VAL A CA 1
ATOM 641 C C . VAL A 1 82 ? -2.796 6.800 4.011 1.00 95.12 82 VAL A C 1
ATOM 643 O O . VAL A 1 82 ? -3.380 6.875 5.089 1.00 95.12 82 VAL A O 1
ATOM 646 N N . CYS A 1 83 ? -3.309 7.299 2.895 1.00 94.25 83 CYS A N 1
ATOM 647 C CA . CYS A 1 83 ? -4.632 7.894 2.792 1.00 94.25 83 CYS A CA 1
ATOM 648 C C . CYS A 1 83 ? -5.542 6.983 1.969 1.00 94.25 83 CYS A C 1
ATOM 650 O O . CYS A 1 83 ? -5.106 6.318 1.033 1.00 94.25 83 CYS A O 1
ATOM 652 N N . THR A 1 84 ? -6.819 6.951 2.324 1.00 93.12 84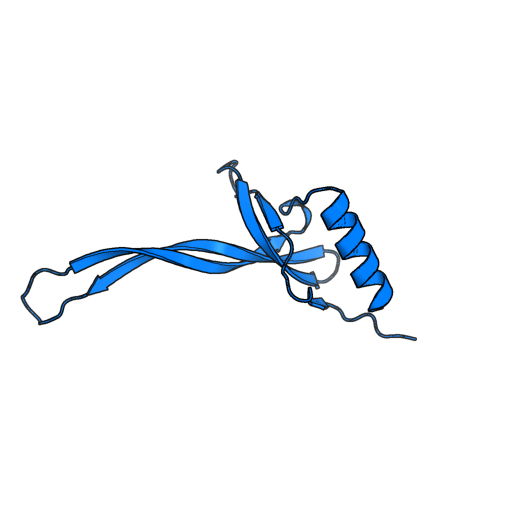 THR A N 1
ATOM 653 C CA . THR A 1 84 ? -7.851 6.229 1.575 1.00 93.12 84 THR A CA 1
ATOM 654 C C . THR A 1 84 ? -9.105 7.076 1.528 1.00 93.12 84 THR A C 1
ATOM 656 O O . THR A 1 84 ? -9.270 7.989 2.342 1.00 93.12 84 THR A O 1
ATOM 659 N N . GLU A 1 85 ? -9.981 6.771 0.580 1.00 92.19 85 GLU A N 1
ATOM 660 C CA . GLU A 1 85 ? -11.317 7.346 0.573 1.00 92.19 85 GLU A CA 1
ATOM 661 C C . GLU A 1 85 ? -12.104 6.886 1.824 1.00 92.19 85 GLU A C 1
ATOM 663 O O . GLU A 1 85 ? -11.845 5.800 2.363 1.00 92.19 85 GLU A O 1
ATOM 668 N N . PRO A 1 86 ? -13.035 7.706 2.348 1.00 90.88 86 PRO A N 1
ATOM 669 C CA . PRO A 1 86 ? -13.745 7.394 3.591 1.00 90.88 86 PRO A CA 1
ATOM 670 C C . PRO A 1 86 ? -14.510 6.061 3.574 1.00 90.88 86 PRO A C 1
ATOM 672 O O . PRO A 1 86 ? -14.582 5.372 4.591 1.00 90.88 86 PRO A O 1
ATOM 675 N N . ASP A 1 87 ? -15.068 5.682 2.429 1.00 91.75 87 ASP A N 1
ATOM 676 C CA . ASP A 1 87 ? -15.773 4.419 2.200 1.00 91.75 87 ASP A CA 1
ATOM 677 C C . ASP A 1 87 ? -14.823 3.210 2.267 1.00 91.75 87 ASP A C 1
ATOM 679 O O . ASP A 1 87 ? -15.132 2.200 2.907 1.00 91.75 87 ASP A O 1
ATOM 683 N N . VAL A 1 88 ? -13.624 3.335 1.689 1.00 89.62 88 VAL A N 1
ATOM 684 C CA . VAL A 1 88 ? -12.564 2.324 1.770 1.00 89.62 88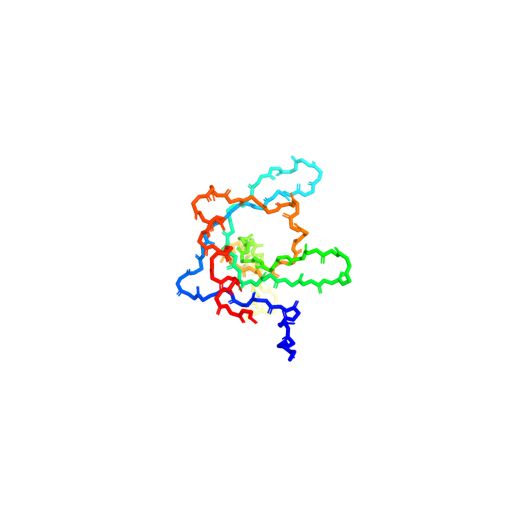 VAL A CA 1
ATOM 685 C C . VAL A 1 88 ? -12.137 2.120 3.220 1.00 89.62 88 VAL A C 1
ATOM 687 O O . VAL A 1 88 ? -12.018 0.976 3.670 1.00 89.62 88 VAL A O 1
ATOM 690 N N . TYR A 1 89 ? -11.965 3.208 3.976 1.00 87.94 89 TYR A N 1
ATOM 691 C CA . TYR A 1 89 ? -11.657 3.133 5.402 1.00 87.94 89 TYR A CA 1
ATOM 692 C C . TYR A 1 89 ? -12.754 2.400 6.183 1.00 87.94 89 TYR A C 1
ATOM 694 O O . TYR A 1 89 ? -12.456 1.470 6.934 1.00 87.94 89 TYR A O 1
ATOM 702 N N . GLN A 1 90 ? -14.023 2.775 5.989 1.00 89.00 90 GLN A N 1
ATOM 703 C CA . GLN A 1 90 ? -15.150 2.134 6.673 1.00 89.00 90 GLN A CA 1
ATOM 704 C C . GLN A 1 90 ? -15.214 0.634 6.379 1.00 89.00 90 GLN A C 1
ATOM 706 O O . GLN A 1 90 ? -15.397 -0.171 7.295 1.00 89.00 90 GLN A O 1
ATOM 711 N N . ARG A 1 91 ? -14.995 0.246 5.119 1.00 88.19 91 ARG A N 1
ATOM 712 C CA . ARG A 1 91 ? -14.945 -1.158 4.707 1.00 88.19 91 ARG A CA 1
ATOM 713 C C . ARG A 1 91 ? -13.795 -1.911 5.376 1.00 88.19 91 ARG A C 1
ATOM 715 O O . ARG A 1 91 ? -14.016 -2.996 5.908 1.00 88.19 91 ARG A O 1
ATOM 722 N N . LEU A 1 92 ? -12.584 -1.353 5.367 1.00 86.94 92 LEU A N 1
ATOM 723 C CA . LEU A 1 92 ? -11.418 -1.966 6.013 1.00 86.94 92 LEU A CA 1
ATOM 724 C C . LEU A 1 92 ? -11.620 -2.120 7.522 1.00 86.94 92 LEU A C 1
ATOM 726 O O . LEU A 1 92 ? -11.305 -3.167 8.083 1.00 86.94 92 LEU A O 1
ATOM 730 N N . HIS A 1 93 ? -12.193 -1.106 8.166 1.00 86.75 93 HIS A N 1
ATOM 731 C CA . HIS A 1 93 ? -12.498 -1.129 9.590 1.00 86.75 93 HIS A CA 1
ATOM 732 C C . HIS A 1 93 ? -13.539 -2.204 9.939 1.00 86.75 93 HIS A C 1
ATOM 734 O O . HIS A 1 93 ? -13.346 -2.960 10.888 1.00 86.75 93 HIS A O 1
ATOM 740 N N . ALA A 1 94 ? -14.609 -2.327 9.147 1.00 85.94 94 ALA A N 1
ATOM 741 C CA . ALA A 1 94 ? -15.614 -3.372 9.333 1.00 85.94 94 ALA A CA 1
ATOM 742 C C . ALA A 1 94 ? -15.016 -4.783 9.182 1.00 85.94 94 ALA A C 1
ATOM 744 O O . ALA A 1 94 ? -15.284 -5.656 10.007 1.00 85.94 94 ALA A O 1
ATOM 745 N N . LEU A 1 95 ? -14.161 -4.991 8.174 1.00 83.56 95 LEU A N 1
ATOM 746 C CA . LEU A 1 95 ? -13.469 -6.267 7.971 1.00 83.56 95 LEU A CA 1
ATOM 747 C C . LEU A 1 95 ? -12.539 -6.604 9.142 1.00 83.56 95 LEU A C 1
ATOM 749 O O . LEU A 1 95 ? -12.555 -7.734 9.625 1.00 83.56 95 LEU A O 1
ATOM 753 N N . TYR A 1 96 ? -11.782 -5.624 9.636 1.00 82.31 96 TYR A N 1
ATOM 754 C CA . TYR A 1 96 ? -10.917 -5.799 10.800 1.00 82.31 96 TYR A CA 1
ATOM 755 C C . TYR A 1 96 ? -11.708 -6.219 12.046 1.00 82.31 96 TYR A C 1
ATOM 757 O O . TYR A 1 96 ? -11.326 -7.176 12.714 1.00 82.31 96 TYR A O 1
ATOM 765 N N . LEU A 1 97 ? -12.836 -5.554 12.330 1.00 81.69 97 LEU A N 1
ATOM 766 C CA . LEU A 1 97 ? -13.702 -5.909 13.460 1.00 81.69 97 LEU A CA 1
ATOM 767 C C . LEU A 1 97 ? -14.308 -7.310 13.324 1.00 81.69 97 LEU A C 1
ATOM 769 O O . LEU A 1 97 ? -14.479 -7.986 14.329 1.00 81.69 97 LEU A O 1
ATOM 773 N N . SER A 1 98 ? -14.626 -7.752 12.104 1.00 76.19 98 SER A N 1
ATOM 774 C CA . SER A 1 98 ? -15.162 -9.101 11.869 1.00 76.19 98 SER A CA 1
ATOM 775 C C . SER A 1 98 ? -14.123 -10.219 12.013 1.00 76.19 98 SER A C 1
ATOM 777 O O . SER A 1 98 ? -14.492 -11.373 12.209 1.00 76.19 98 SER A O 1
ATOM 779 N N . ALA A 1 99 ? -12.835 -9.884 11.895 1.00 70.06 99 ALA A N 1
ATOM 780 C CA . ALA A 1 99 ? -11.720 -10.823 11.994 1.00 70.06 99 ALA A CA 1
ATOM 781 C C . ALA A 1 99 ? -11.115 -10.913 13.413 1.00 70.06 99 ALA A C 1
ATOM 783 O O . ALA A 1 99 ? -10.221 -11.732 13.636 1.00 70.06 99 ALA A O 1
ATOM 784 N N . ALA A 1 100 ? -11.563 -10.058 14.339 1.00 61.19 100 ALA A N 1
ATOM 785 C CA . ALA A 1 100 ? -11.104 -9.950 15.728 1.00 61.19 100 ALA A CA 1
ATOM 786 C C . ALA A 1 100 ? -11.977 -10.759 16.701 1.00 61.19 100 ALA A C 1
ATOM 788 O O . ALA A 1 100 ? -11.402 -11.320 17.666 1.00 61.19 100 ALA A O 1
#

Mean predicted aligned error: 7.82 Å

Sequence (100 aa):
MTQLARHFDVPAPLPAGELRLPGNSGTVKVKIKRIEKRGKETWVLVEAPRWNRWSTQVHVGKPAHEGISPGVEDVWAPSFAVCTEPDVYQRLHALYLSAA